Protein AF-A0A1C6NT74-F1 (afdb_monomer)

Solvent-accessible surface area (backbone atoms only — not comparable to full-atom values): 4532 Å² total; per-residue (Å²): 136,71,76,52,63,52,76,48,76,59,96,91,44,75,46,78,32,52,30,34,73,42,95,88,69,30,37,40,33,42,60,50,80,68,70,60,59,68,74,60,42,54,53,47,52,54,50,50,53,51,51,31,62,76,66,73,51,43,37,37,43,26,74,43,99,90,42,67,51,58,78,63,74,82,126

Mean predicted aligned error: 5.1 Å

Secondary structure (DSSP, 8-state):
--EEEEEEEETTEEEEEEEEE-TTS-EEE-GGGG---HHHHHHHHHHHHHHHHHHT--EEEESSSS-EEE-----

Sequence (75 aa):
MYCHSLKMAKAGRKYDIPCEDSPMGFVAIWPYELNLEDSVFQDLLVGLRAWATLSGIKYKLYTSKDDCETNENGL

Radius of gyration: 12.02 Å; Cα contacts (8 Å, |Δi|>4): 105; chains: 1; bounding box: 25×26×38 Å

Structure (mmCIF, N/CA/C/O backbone):
data_AF-A0A1C6NT74-F1
#
_entry.id   AF-A0A1C6NT74-F1
#
loop_
_atom_site.group_PDB
_atom_site.id
_atom_site.type_symbol
_atom_site.label_atom_id
_atom_site.label_alt_id
_atom_site.label_comp_id
_atom_site.label_asym_id
_atom_site.label_entity_id
_atom_site.label_seq_id
_atom_site.pdbx_PDB_ins_code
_atom_site.Cartn_x
_atom_site.Cartn_y
_atom_site.Cartn_z
_atom_site.occupancy
_atom_site.B_iso_or_equiv
_atom_site.auth_seq_id
_atom_site.auth_comp_id
_atom_site.auth_asym_id
_atom_site.auth_atom_id
_atom_site.pdbx_PDB_model_num
ATOM 1 N N . MET A 1 1 ? 11.668 -15.617 -0.668 1.00 47.41 1 MET A N 1
ATOM 2 C CA . MET A 1 1 ? 10.661 -14.539 -0.674 1.00 47.41 1 MET A CA 1
ATOM 3 C C . MET A 1 1 ? 10.822 -13.790 0.633 1.00 47.41 1 MET A C 1
ATOM 5 O O . MET A 1 1 ? 10.776 -14.436 1.674 1.00 47.41 1 MET A O 1
ATOM 9 N N . TYR A 1 2 ? 11.148 -12.501 0.584 1.00 48.53 2 TYR A N 1
ATOM 10 C CA . TYR A 1 2 ? 11.313 -11.672 1.779 1.00 48.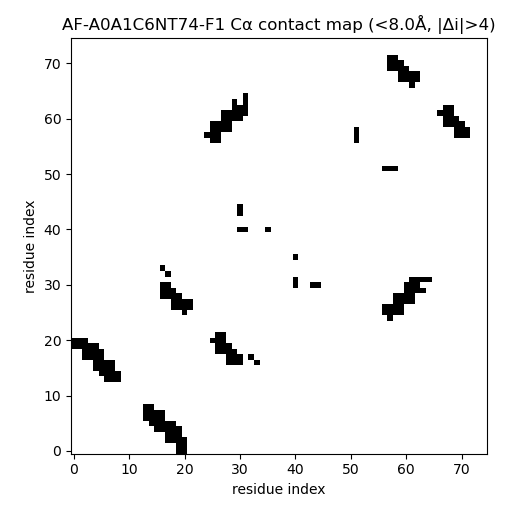53 2 TYR A CA 1
ATOM 11 C C . TYR A 1 2 ? 10.046 -10.821 1.898 1.00 48.53 2 TYR A C 1
ATOM 13 O O . TYR A 1 2 ? 9.934 -9.786 1.249 1.00 48.53 2 TYR A O 1
ATOM 21 N N . CYS A 1 3 ? 9.064 -11.290 2.670 1.00 54.41 3 CYS A N 1
ATOM 22 C CA . CYS A 1 3 ? 7.950 -10.435 3.066 1.00 54.41 3 CYS A CA 1
ATOM 23 C C . CYS A 1 3 ? 8.471 -9.482 4.135 1.00 54.41 3 CYS A C 1
ATOM 25 O O . CYS A 1 3 ? 8.912 -9.913 5.203 1.00 54.41 3 CYS A O 1
ATOM 27 N N . HIS A 1 4 ? 8.447 -8.194 3.835 1.00 66.69 4 HIS A N 1
ATOM 28 C CA . HIS A 1 4 ? 8.630 -7.151 4.828 1.00 66.69 4 HIS A CA 1
ATOM 29 C C . HIS A 1 4 ? 7.317 -6.382 4.950 1.00 66.69 4 HIS A C 1
ATOM 31 O O . HIS A 1 4 ? 6.434 -6.522 4.109 1.00 66.69 4 HIS A O 1
ATOM 37 N N . SER A 1 5 ? 7.159 -5.599 6.010 1.00 71.00 5 SER A N 1
ATOM 38 C CA . SER A 1 5 ? 5.990 -4.745 6.148 1.00 71.00 5 SER A CA 1
ATOM 39 C C . SER A 1 5 ? 6.325 -3.285 5.920 1.00 71.00 5 SER A C 1
ATOM 41 O O . SER A 1 5 ? 7.301 -2.754 6.463 1.00 71.00 5 SER A O 1
ATOM 43 N N . LEU A 1 6 ? 5.489 -2.615 5.129 1.00 80.69 6 LEU A N 1
ATOM 44 C CA . LEU A 1 6 ? 5.531 -1.168 4.997 1.00 80.69 6 LEU A CA 1
ATOM 45 C C . LEU A 1 6 ? 4.888 -0.558 6.237 1.00 80.69 6 LEU A C 1
ATOM 47 O O . LEU A 1 6 ? 3.710 -0.769 6.529 1.00 80.69 6 LEU A O 1
ATOM 51 N N . LYS A 1 7 ? 5.679 0.213 6.982 1.00 82.62 7 LYS A N 1
ATOM 52 C CA . LYS A 1 7 ? 5.206 0.895 8.184 1.00 82.62 7 LYS A CA 1
ATOM 53 C C . LYS A 1 7 ? 4.780 2.305 7.832 1.00 82.62 7 LYS A C 1
ATOM 55 O O . LYS A 1 7 ? 5.615 3.147 7.516 1.00 82.62 7 LYS A O 1
ATOM 60 N N . MET A 1 8 ? 3.486 2.575 7.946 1.00 80.88 8 MET A N 1
ATOM 61 C CA . MET A 1 8 ? 2.940 3.918 7.774 1.00 80.88 8 MET A CA 1
ATOM 62 C C . MET A 1 8 ? 2.445 4.453 9.112 1.00 80.88 8 MET A C 1
ATOM 64 O O . MET A 1 8 ? 1.762 3.749 9.853 1.00 80.88 8 MET A O 1
ATOM 68 N N . ALA A 1 9 ? 2.761 5.711 9.420 1.00 81.88 9 ALA A N 1
ATOM 69 C CA . ALA A 1 9 ? 2.241 6.401 10.594 1.00 81.88 9 ALA A CA 1
ATOM 70 C C . ALA A 1 9 ? 1.525 7.694 10.184 1.00 81.88 9 ALA A C 1
ATOM 72 O O . ALA A 1 9 ? 2.116 8.544 9.521 1.00 81.88 9 ALA A O 1
ATOM 73 N N . LYS A 1 10 ? 0.263 7.862 10.594 1.00 78.25 10 LYS A N 1
ATOM 74 C CA . LYS A 1 10 ? -0.531 9.083 10.363 1.00 78.25 10 LYS A CA 1
ATOM 75 C C . LYS A 1 10 ? -1.443 9.333 11.561 1.00 78.25 10 LYS A C 1
ATOM 77 O O . LYS A 1 10 ? -2.115 8.416 12.021 1.00 78.25 10 LYS A O 1
ATOM 82 N N . ALA A 1 11 ? -1.462 10.566 12.073 1.00 77.62 11 ALA A N 1
ATOM 83 C CA . ALA A 1 11 ? -2.329 10.987 13.185 1.00 77.62 11 ALA A CA 1
ATOM 84 C C . ALA A 1 11 ? -2.290 10.046 14.415 1.00 77.62 11 ALA A C 1
ATOM 86 O O . ALA A 1 11 ? -3.319 9.706 14.992 1.00 77.62 11 ALA A O 1
ATOM 87 N N . GLY A 1 12 ? -1.096 9.569 14.790 1.00 79.62 12 GLY A N 1
ATOM 88 C CA . GLY A 1 12 ? -0.905 8.653 15.924 1.00 79.62 12 GLY A CA 1
ATOM 89 C C . GLY A 1 12 ? -1.267 7.187 15.651 1.00 79.62 12 GLY A C 1
ATOM 90 O O . GLY A 1 12 ? -0.963 6.330 16.476 1.00 79.62 12 GLY A O 1
ATOM 91 N N . ARG A 1 13 ? -1.848 6.870 14.488 1.00 83.12 13 ARG A N 1
ATOM 92 C CA . ARG A 1 13 ? -2.096 5.494 14.044 1.00 83.12 13 ARG A CA 1
ATOM 93 C C . ARG A 1 13 ? -0.879 4.965 13.300 1.00 83.12 13 ARG A C 1
ATOM 95 O O . ARG A 1 13 ? -0.260 5.702 12.531 1.00 83.12 13 ARG A O 1
ATOM 102 N N . LYS A 1 14 ? -0.543 3.699 13.535 1.00 87.94 14 LYS A N 1
ATOM 103 C CA . LYS A 1 14 ? 0.521 2.973 12.837 1.00 87.94 14 LYS A CA 1
ATOM 104 C C . LYS A 1 14 ? -0.098 1.774 12.135 1.00 87.94 14 LYS A C 1
ATOM 106 O O . LYS A 1 14 ? -0.839 1.030 12.769 1.00 87.94 14 LYS A O 1
ATOM 111 N N . TYR A 1 15 ? 0.227 1.602 10.864 1.00 87.81 15 TYR A N 1
ATOM 112 C CA . TYR A 1 15 ? -0.193 0.469 10.052 1.00 87.81 15 TYR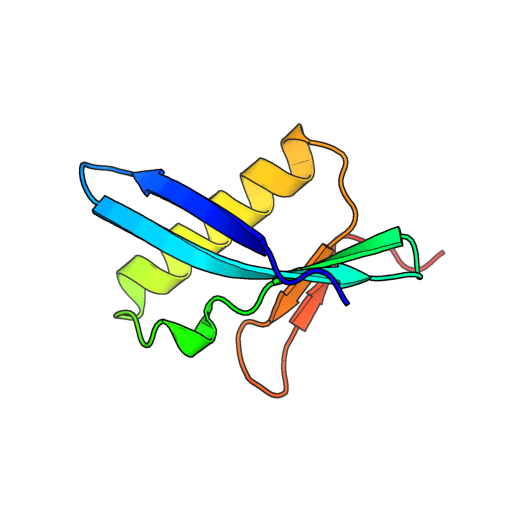 A CA 1
ATOM 113 C C . TYR A 1 15 ? 1.038 -0.332 9.661 1.00 87.81 15 TYR A C 1
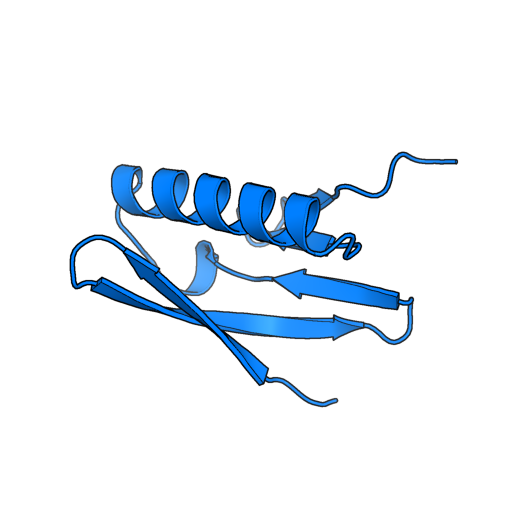ATOM 115 O O . TYR A 1 15 ? 2.066 0.244 9.299 1.00 87.81 15 TYR A O 1
ATOM 123 N N . ASP A 1 16 ? 0.915 -1.646 9.768 1.00 90.44 16 ASP A N 1
ATOM 124 C CA . ASP A 1 16 ? 1.908 -2.617 9.337 1.00 90.44 16 ASP A CA 1
ATOM 125 C C . ASP A 1 16 ? 1.316 -3.298 8.099 1.00 90.44 16 ASP A C 1
ATOM 127 O O . ASP A 1 16 ? 0.380 -4.083 8.209 1.00 90.44 16 ASP A O 1
ATOM 131 N N . ILE A 1 17 ? 1.730 -2.838 6.919 1.00 91.81 17 ILE A N 1
ATOM 132 C CA . ILE A 1 17 ? 1.046 -3.120 5.655 1.00 91.81 17 ILE A CA 1
ATOM 133 C C . ILE A 1 17 ? 1.761 -4.290 4.976 1.00 91.81 17 ILE A C 1
ATOM 135 O O . ILE A 1 17 ? 2.964 -4.166 4.714 1.00 91.81 17 ILE A O 1
ATOM 139 N N . PRO A 1 18 ? 1.058 -5.393 4.661 1.00 91.94 18 PRO A N 1
ATOM 140 C CA . PRO A 1 18 ? 1.653 -6.515 3.952 1.00 91.94 18 PRO A CA 1
ATOM 141 C C . PRO A 1 18 ? 2.177 -6.080 2.583 1.00 91.94 18 PRO A C 1
ATOM 143 O O . PRO A 1 18 ? 1.440 -5.489 1.784 1.00 91.94 18 PRO A O 1
ATOM 146 N N . CYS A 1 19 ? 3.446 -6.371 2.307 1.00 92.31 19 CYS A N 1
ATOM 147 C CA . CYS A 1 19 ? 4.044 -6.128 1.004 1.00 92.31 19 CYS A CA 1
ATOM 148 C C . CYS A 1 19 ? 5.171 -7.112 0.678 1.00 92.31 19 CYS A C 1
ATOM 150 O O . CYS A 1 19 ? 5.710 -7.808 1.541 1.00 92.31 19 CYS A O 1
ATOM 152 N N . GLU A 1 20 ? 5.529 -7.156 -0.599 1.00 91.81 20 GLU A N 1
ATOM 153 C CA . GLU A 1 20 ? 6.583 -8.014 -1.119 1.00 91.81 20 GLU A CA 1
ATOM 154 C C . GLU A 1 20 ? 7.374 -7.308 -2.222 1.00 91.81 20 GLU A C 1
ATOM 156 O O . GLU A 1 20 ? 6.795 -6.730 -3.145 1.00 91.81 20 GLU A O 1
ATOM 161 N N . ASP A 1 21 ? 8.702 -7.418 -2.163 1.00 90.31 21 ASP A N 1
ATOM 162 C CA . ASP A 1 21 ? 9.574 -7.082 -3.286 1.00 90.31 21 ASP A CA 1
ATOM 163 C C . ASP A 1 21 ? 9.493 -8.171 -4.360 1.00 90.31 21 ASP A C 1
ATOM 165 O O . ASP A 1 21 ? 9.993 -9.287 -4.192 1.00 90.31 21 ASP A O 1
ATOM 169 N N . SER A 1 22 ? 8.891 -7.836 -5.497 1.00 87.75 22 SER A N 1
ATOM 170 C CA . SER A 1 22 ? 8.803 -8.732 -6.641 1.00 87.75 22 SER A CA 1
ATOM 171 C C . SER A 1 22 ? 10.158 -8.852 -7.349 1.00 87.75 22 SER A C 1
ATOM 173 O O . SER A 1 22 ? 10.791 -7.830 -7.641 1.00 87.75 22 SER A O 1
ATOM 175 N N . PRO A 1 23 ? 10.564 -10.064 -7.779 1.00 86.38 23 PRO A N 1
ATOM 176 C CA . PRO A 1 23 ? 11.711 -10.254 -8.672 1.00 86.38 23 PRO A CA 1
ATOM 177 C C . PRO A 1 23 ? 11.613 -9.473 -9.993 1.00 86.38 23 PRO A C 1
ATOM 179 O O . PRO A 1 23 ? 12.617 -9.287 -10.672 1.00 86.38 23 PRO A O 1
ATOM 182 N N . MET A 1 24 ? 10.413 -9.011 -10.365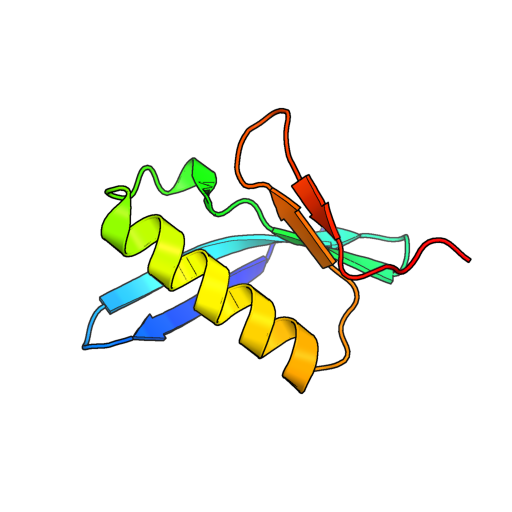 1.00 85.62 24 MET A N 1
ATOM 183 C CA . MET A 1 24 ? 10.166 -8.182 -11.551 1.00 85.62 24 MET A CA 1
ATOM 184 C C . MET A 1 24 ? 10.444 -6.683 -11.326 1.00 85.62 24 MET A C 1
ATOM 186 O O . MET A 1 24 ? 10.199 -5.880 -12.222 1.00 85.62 24 MET A O 1
ATOM 190 N N . GLY A 1 25 ? 10.953 -6.287 -10.153 1.00 87.75 25 GLY A N 1
ATOM 191 C CA . GLY A 1 25 ? 11.383 -4.912 -9.883 1.00 87.75 25 GLY A CA 1
ATOM 192 C C . GLY A 1 25 ? 10.258 -3.957 -9.476 1.00 87.75 25 GLY A C 1
ATOM 193 O O . GLY A 1 25 ? 10.346 -2.761 -9.752 1.00 87.75 25 GLY A O 1
ATOM 194 N N . PHE A 1 26 ? 9.208 -4.472 -8.833 1.00 90.44 26 PHE A N 1
ATOM 195 C CA . PHE A 1 26 ? 8.133 -3.678 -8.230 1.00 90.44 26 PHE A CA 1
ATOM 196 C C . PHE A 1 26 ? 7.814 -4.170 -6.815 1.00 90.44 26 PHE A C 1
ATOM 198 O O . PHE A 1 26 ? 8.120 -5.308 -6.474 1.00 90.44 26 PHE A O 1
ATOM 205 N N . VAL A 1 27 ? 7.139 -3.346 -6.016 1.00 91.69 27 VAL A N 1
ATOM 206 C CA . VAL A 1 27 ? 6.624 -3.737 -4.696 1.00 91.69 27 VAL A CA 1
ATOM 207 C C . VAL A 1 27 ? 5.135 -4.070 -4.806 1.00 91.69 27 VAL A C 1
ATOM 209 O O . VAL A 1 27 ? 4.334 -3.226 -5.212 1.00 91.69 27 VAL A O 1
ATOM 212 N N . ALA A 1 28 ? 4.749 -5.303 -4.482 1.00 93.00 28 ALA A N 1
ATOM 213 C CA . ALA A 1 28 ? 3.350 -5.692 -4.313 1.00 93.00 28 ALA A CA 1
ATOM 214 C C . ALA A 1 28 ? 2.884 -5.291 -2.910 1.00 93.00 28 ALA A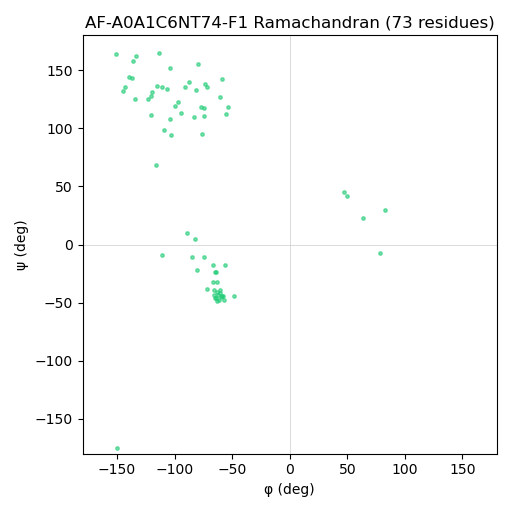 C 1
ATOM 216 O O . ALA A 1 28 ? 3.597 -5.544 -1.947 1.00 93.00 28 ALA A O 1
ATOM 217 N N . ILE A 1 29 ? 1.719 -4.656 -2.780 1.00 94.25 29 ILE A N 1
ATOM 218 C CA . ILE A 1 29 ? 1.224 -4.113 -1.506 1.00 94.25 29 ILE A CA 1
ATOM 219 C C . ILE A 1 29 ? -0.247 -4.501 -1.337 1.00 94.25 29 ILE A C 1
ATOM 221 O O . ILE A 1 29 ? -1.060 -4.177 -2.203 1.00 94.25 29 ILE A O 1
ATOM 225 N N . TRP A 1 30 ? -0.602 -5.140 -0.219 1.00 95.00 30 TRP A N 1
ATOM 226 C CA . TRP A 1 30 ? -1.950 -5.662 0.055 1.00 95.00 30 TRP A CA 1
ATOM 227 C C . TRP A 1 30 ? -2.618 -4.968 1.254 1.00 95.00 30 TRP A C 1
ATOM 229 O O . TRP A 1 30 ? -2.846 -5.581 2.296 1.00 95.00 30 TRP A O 1
ATOM 239 N N . PRO A 1 31 ? -2.974 -3.676 1.144 1.00 92.56 31 PRO A N 1
ATOM 240 C CA . PRO A 1 31 ? -3.618 -2.946 2.233 1.00 92.56 31 PRO A CA 1
ATOM 241 C C . PRO A 1 31 ? -5.008 -3.497 2.586 1.00 92.56 31 PRO A C 1
ATOM 243 O O . PRO A 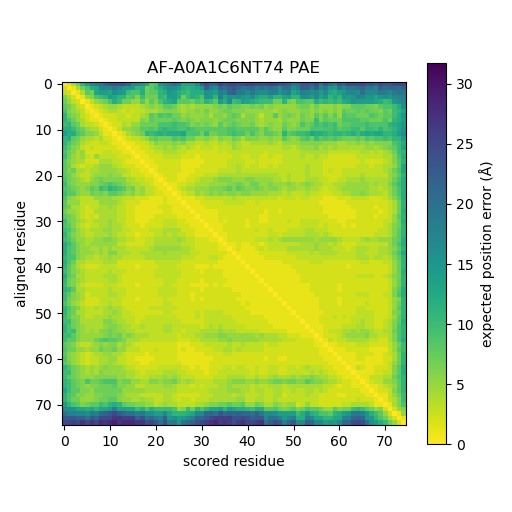1 31 ? -5.465 -3.281 3.707 1.00 92.56 31 PRO A O 1
ATOM 246 N N . TYR A 1 32 ? -5.694 -4.188 1.662 1.00 92.19 32 TYR A N 1
ATOM 247 C CA . TYR A 1 32 ? -7.045 -4.712 1.906 1.00 92.19 32 TYR A CA 1
ATOM 248 C C . TYR A 1 32 ? -7.075 -5.771 3.019 1.00 92.19 32 TYR A C 1
ATOM 250 O O . TYR A 1 32 ? -8.106 -5.952 3.664 1.00 92.19 32 TYR A O 1
ATOM 258 N N . GLU A 1 33 ? -5.953 -6.445 3.296 1.00 92.00 33 GLU A N 1
ATOM 259 C CA . GLU A 1 33 ? -5.859 -7.444 4.370 1.00 92.00 33 GLU A CA 1
ATOM 260 C C . GLU A 1 33 ? -6.010 -6.831 5.770 1.00 92.00 33 GLU A C 1
ATOM 262 O O . GLU A 1 33 ? -6.323 -7.534 6.732 1.00 92.00 33 GLU A O 1
ATOM 267 N N . LEU A 1 34 ? -5.844 -5.511 5.892 1.00 89.44 34 LEU A N 1
ATOM 268 C CA . LEU A 1 34 ? -5.974 -4.796 7.158 1.00 89.44 34 LEU A CA 1
ATOM 269 C C . LEU A 1 34 ? -7.428 -4.627 7.621 1.00 89.44 34 LEU A C 1
ATOM 271 O O . LEU A 1 34 ? -7.632 -4.231 8.766 1.00 89.44 34 LEU A O 1
ATOM 275 N N . ASN A 1 35 ? -8.421 -4.923 6.768 1.00 89.00 35 ASN A N 1
ATOM 276 C CA . ASN A 1 35 ? -9.856 -4.813 7.076 1.00 89.00 35 ASN A CA 1
ATOM 277 C C . ASN A 1 35 ? -10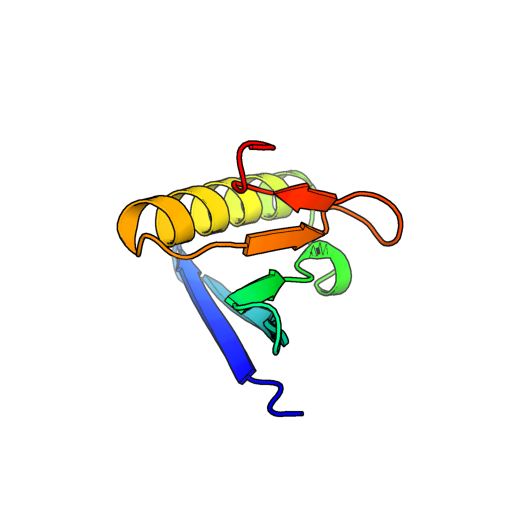.227 -3.473 7.752 1.00 89.00 35 ASN A C 1
ATOM 279 O O . ASN A 1 35 ? -10.922 -3.437 8.769 1.00 89.00 35 ASN A O 1
ATOM 283 N N . LEU A 1 36 ? -9.700 -2.368 7.219 1.00 90.00 36 LEU A N 1
ATOM 284 C CA . LEU A 1 36 ? -9.919 -1.023 7.755 1.00 90.00 36 LEU A CA 1
ATOM 285 C C . LEU A 1 36 ? -11.284 -0.474 7.328 1.00 90.00 36 LEU A C 1
ATOM 287 O O . LEU A 1 36 ? -11.806 -0.840 6.280 1.00 90.00 36 LEU A O 1
ATOM 291 N N . GLU A 1 37 ? -11.823 0.468 8.105 1.00 93.06 37 GLU A N 1
ATOM 292 C CA . GLU A 1 37 ? -12.977 1.266 7.675 1.00 93.06 37 GLU A CA 1
ATOM 293 C C . GLU A 1 37 ? -12.666 2.027 6.377 1.00 93.06 37 GLU A C 1
ATOM 295 O O . GLU A 1 37 ? -11.565 2.564 6.229 1.00 93.06 37 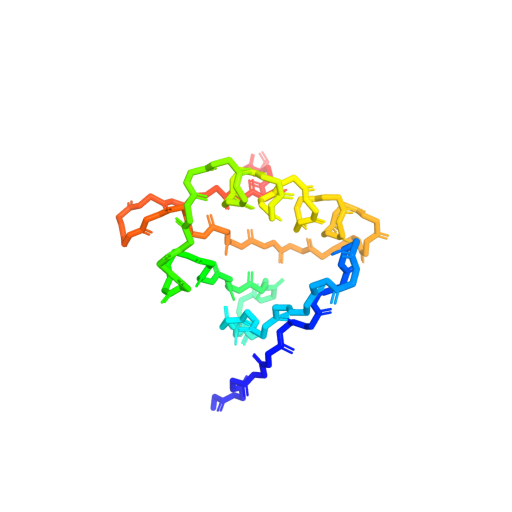GLU A O 1
ATOM 300 N N . ASP A 1 38 ? -13.651 2.148 5.480 1.00 91.31 38 ASP A N 1
ATOM 301 C CA . ASP A 1 38 ? -13.489 2.730 4.137 1.00 91.31 38 ASP A CA 1
ATOM 302 C C . ASP A 1 38 ? -12.754 4.074 4.133 1.00 91.31 38 ASP A C 1
ATOM 304 O O . ASP A 1 38 ? -11.846 4.288 3.332 1.00 91.31 38 ASP A O 1
ATOM 308 N N . SER A 1 39 ? -13.100 4.983 5.049 1.00 91.88 39 SER A N 1
ATOM 309 C CA . SER A 1 39 ? -12.461 6.304 5.128 1.00 91.88 39 SER A CA 1
ATOM 310 C C . SER A 1 39 ? -10.966 6.211 5.453 1.00 91.88 39 SER A C 1
ATOM 312 O O . SER A 1 39 ? -10.146 6.901 4.850 1.00 91.88 39 SER A O 1
ATOM 314 N N . VAL A 1 40 ? -10.598 5.314 6.369 1.00 91.50 40 VAL A N 1
ATOM 315 C CA . VAL A 1 40 ? -9.214 5.060 6.778 1.00 91.50 40 VAL A CA 1
ATOM 316 C C . VAL A 1 40 ? -8.457 4.330 5.673 1.00 91.50 40 VAL A C 1
ATOM 318 O O . VAL A 1 40 ? -7.288 4.627 5.425 1.00 91.50 40 VAL A O 1
ATOM 321 N N . PHE A 1 41 ? -9.127 3.400 4.996 1.00 93.12 41 PHE A N 1
ATOM 322 C CA . PHE A 1 41 ? -8.579 2.660 3.872 1.00 93.12 41 PHE A CA 1
ATOM 323 C C . PHE A 1 41 ? -8.243 3.589 2.701 1.00 93.12 41 PHE A C 1
ATOM 325 O O . PHE A 1 41 ? -7.117 3.569 2.211 1.00 93.12 41 PHE A O 1
ATOM 332 N N . GLN A 1 42 ? -9.158 4.475 2.304 1.00 93.00 42 GLN A N 1
ATOM 333 C CA . GLN A 1 42 ? -8.896 5.456 1.245 1.00 93.00 42 GLN A CA 1
ATOM 334 C C . GLN A 1 42 ? -7.731 6.388 1.602 1.00 93.00 42 GLN A C 1
ATOM 336 O O . GLN A 1 42 ? -6.848 6.632 0.777 1.00 93.00 42 GLN A O 1
ATOM 341 N N . ASP A 1 43 ? -7.670 6.842 2.854 1.00 92.00 43 ASP A N 1
ATOM 342 C CA . ASP A 1 43 ? -6.561 7.647 3.368 1.00 92.00 43 ASP A CA 1
ATOM 343 C C . ASP A 1 43 ? -5.209 6.915 3.306 1.00 92.00 43 ASP A C 1
ATOM 345 O O . ASP A 1 43 ? -4.177 7.527 3.004 1.00 92.00 43 ASP A O 1
ATOM 349 N N . LEU A 1 44 ? -5.206 5.610 3.594 1.00 92.12 44 LEU A N 1
ATOM 350 C CA . LEU A 1 44 ? -4.035 4.742 3.488 1.00 92.12 44 LEU A CA 1
ATOM 351 C C . LEU A 1 44 ? -3.574 4.616 2.032 1.00 92.12 44 LEU A C 1
ATOM 353 O O . LEU A 1 44 ? -2.386 4.791 1.759 1.00 92.12 44 LEU A O 1
ATOM 357 N N . LEU A 1 45 ? -4.499 4.379 1.096 1.00 93.56 45 LEU A N 1
ATOM 358 C CA . LEU A 1 45 ? -4.184 4.288 -0.333 1.00 93.56 45 LEU A CA 1
ATOM 359 C C . LEU A 1 45 ? -3.548 5.583 -0.850 1.00 93.56 45 LEU A C 1
ATOM 361 O O . LEU A 1 45 ? -2.532 5.540 -1.540 1.00 93.56 45 LEU A O 1
ATOM 365 N N . VAL A 1 46 ? -4.088 6.746 -0.472 1.00 93.00 46 VAL A N 1
ATOM 366 C CA . VAL A 1 46 ? -3.494 8.051 -0.818 1.00 93.00 46 VAL A CA 1
ATOM 367 C C . VAL A 1 46 ? -2.061 8.166 -0.292 1.00 93.00 46 VAL A C 1
ATOM 369 O O . VAL A 1 46 ? -1.168 8.594 -1.025 1.00 93.00 46 VAL A O 1
ATOM 372 N N . GLY A 1 47 ? -1.819 7.750 0.954 1.00 91.50 47 GLY A N 1
ATOM 373 C CA . GLY A 1 47 ? -0.480 7.752 1.546 1.00 91.50 47 GLY A CA 1
ATOM 374 C C . GLY A 1 47 ? 0.504 6.835 0.820 1.00 91.50 47 GLY A C 1
ATOM 375 O O . GLY A 1 47 ? 1.632 7.243 0.551 1.00 91.50 47 GLY A O 1
ATOM 376 N N . LEU A 1 48 ? 0.069 5.629 0.452 1.00 91.75 48 LEU A N 1
ATOM 377 C CA . LEU A 1 48 ? 0.882 4.655 -0.280 1.00 91.75 48 LEU A CA 1
ATOM 378 C C . LEU A 1 48 ? 1.236 5.145 -1.690 1.00 91.75 48 LEU A C 1
ATOM 380 O O . LEU A 1 48 ? 2.399 5.079 -2.084 1.00 91.75 48 LEU A O 1
ATOM 384 N N . ARG A 1 49 ? 0.273 5.727 -2.416 1.00 92.12 49 ARG A N 1
ATOM 385 C CA . ARG A 1 49 ? 0.508 6.353 -3.731 1.00 92.12 49 ARG A CA 1
ATOM 386 C C . ARG A 1 49 ? 1.526 7.488 -3.645 1.00 92.12 49 ARG A C 1
ATOM 388 O O . ARG A 1 49 ? 2.441 7.570 -4.468 1.00 92.12 49 ARG A O 1
ATOM 395 N N . ALA A 1 50 ? 1.384 8.356 -2.642 1.00 90.88 50 ALA A N 1
ATOM 396 C CA . ALA A 1 50 ? 2.307 9.464 -2.419 1.00 90.88 50 ALA A CA 1
ATOM 397 C C . ALA A 1 50 ? 3.714 8.957 -2.074 1.00 90.88 50 ALA A C 1
ATOM 399 O O . ALA A 1 50 ? 4.690 9.416 -2.664 1.00 90.88 50 ALA A O 1
ATOM 400 N N . TRP A 1 51 ? 3.818 7.973 -1.176 1.00 89.62 51 TRP A N 1
ATOM 401 C CA . TRP A 1 51 ? 5.088 7.337 -0.827 1.00 89.62 51 TRP A CA 1
ATOM 402 C C . TRP A 1 51 ? 5.783 6.743 -2.055 1.00 89.62 51 TRP A C 1
ATOM 404 O O . TRP A 1 51 ? 6.965 7.012 -2.274 1.00 89.62 51 TRP A O 1
ATOM 414 N N . ALA A 1 52 ? 5.059 5.989 -2.882 1.00 89.00 52 ALA A N 1
ATOM 415 C CA . ALA A 1 52 ? 5.641 5.349 -4.053 1.00 89.00 52 ALA A CA 1
ATOM 416 C C . ALA A 1 52 ? 6.104 6.373 -5.101 1.00 89.00 52 ALA A C 1
ATOM 418 O O . ALA A 1 52 ? 7.187 6.234 -5.667 1.00 89.00 52 ALA A O 1
ATOM 419 N N . THR A 1 53 ? 5.325 7.443 -5.292 1.00 87.81 53 THR A N 1
ATOM 420 C CA . THR A 1 53 ? 5.680 8.566 -6.173 1.00 87.81 53 THR A CA 1
ATOM 421 C C . THR A 1 53 ? 6.956 9.264 -5.702 1.00 87.81 53 THR A C 1
ATOM 423 O O . THR A 1 53 ? 7.868 9.477 -6.495 1.00 87.81 53 THR A O 1
ATOM 426 N N . LEU A 1 54 ? 7.055 9.581 -4.406 1.00 89.88 54 LEU A N 1
ATOM 427 C CA . LEU A 1 54 ? 8.231 10.233 -3.819 1.00 89.88 54 LEU A CA 1
ATOM 428 C C . LEU A 1 54 ? 9.474 9.335 -3.830 1.00 89.88 54 LEU A C 1
ATOM 430 O O . LEU A 1 54 ? 10.588 9.835 -3.950 1.00 89.88 54 LEU A O 1
ATOM 434 N N . SER A 1 55 ? 9.284 8.022 -3.704 1.00 86.50 55 SER A N 1
ATOM 435 C CA . SER A 1 55 ? 10.381 7.049 -3.675 1.00 86.50 55 SER A CA 1
ATOM 436 C C . SER A 1 55 ? 10.838 6.613 -5.071 1.00 86.50 55 SER A C 1
ATOM 438 O O . SER A 1 55 ? 11.854 5.935 -5.189 1.00 86.50 55 SER A O 1
ATOM 440 N N . GLY A 1 56 ? 10.093 6.963 -6.127 1.00 87.69 56 GLY A N 1
ATOM 441 C CA . GLY A 1 56 ? 10.360 6.507 -7.496 1.00 87.69 56 GLY A CA 1
ATOM 442 C C . GLY A 1 56 ? 10.232 4.989 -7.678 1.00 87.69 56 GLY A C 1
ATOM 443 O O . GLY A 1 56 ? 10.835 4.424 -8.588 1.00 87.69 56 GLY A O 1
ATOM 444 N N . ILE A 1 57 ? 9.480 4.319 -6.801 1.00 88.06 57 ILE A N 1
ATOM 445 C CA . ILE A 1 57 ? 9.343 2.860 -6.779 1.00 88.06 57 ILE A CA 1
ATOM 446 C C . ILE A 1 57 ? 8.157 2.444 -7.647 1.00 88.06 57 ILE A C 1
ATOM 448 O O . ILE A 1 57 ? 7.071 3.020 -7.553 1.00 88.06 57 ILE A O 1
ATOM 452 N N . LYS A 1 58 ? 8.347 1.403 -8.462 1.00 92.25 58 LYS A N 1
ATOM 453 C CA . LYS A 1 58 ? 7.251 0.724 -9.161 1.00 92.25 58 LYS A CA 1
ATOM 454 C C . LYS A 1 58 ? 6.430 -0.097 -8.171 1.00 92.25 58 LYS A C 1
ATOM 456 O O . LYS A 1 58 ? 7.009 -0.823 -7.363 1.00 92.25 58 LYS A O 1
ATOM 461 N N . TYR A 1 59 ? 5.105 -0.034 -8.245 1.00 92.44 59 TYR A N 1
ATOM 462 C CA . TYR A 1 59 ? 4.235 -0.769 -7.330 1.00 92.44 59 TYR A CA 1
ATOM 463 C C . TYR A 1 59 ? 3.059 -1.457 -8.021 1.00 92.44 59 TYR A C 1
ATOM 465 O O . TYR A 1 59 ? 2.605 -1.042 -9.088 1.00 92.44 59 TYR A O 1
ATOM 473 N N . LYS A 1 60 ? 2.532 -2.476 -7.337 1.00 94.19 60 LYS A N 1
ATOM 474 C CA . LYS A 1 60 ? 1.170 -2.986 -7.513 1.00 94.19 60 LYS A CA 1
ATOM 475 C C . LYS A 1 60 ? 0.429 -2.867 -6.187 1.00 94.19 60 LYS A C 1
ATOM 477 O O . LYS A 1 60 ? 0.781 -3.553 -5.230 1.00 94.19 60 LYS A O 1
ATOM 482 N N . LEU A 1 61 ? -0.562 -1.985 -6.124 1.00 94.88 61 LEU A N 1
ATOM 483 C CA . LEU A 1 61 ? -1.335 -1.700 -4.922 1.00 94.88 61 LEU A CA 1
ATOM 484 C C . LEU A 1 61 ? -2.695 -2.370 -5.062 1.00 94.88 61 LEU A C 1
ATOM 486 O O . LEU A 1 61 ? -3.522 -1.950 -5.867 1.00 94.88 61 LEU A O 1
ATOM 490 N N . TYR A 1 62 ? -2.906 -3.430 -4.294 1.00 94.75 62 TYR A N 1
ATOM 491 C CA . TYR A 1 62 ? -4.125 -4.220 -4.348 1.00 94.75 62 TYR A CA 1
ATOM 492 C C . TYR A 1 62 ? -5.203 -3.553 -3.493 1.00 94.75 62 TYR A C 1
ATOM 494 O O . TYR A 1 62 ? -5.110 -3.520 -2.265 1.00 94.75 62 TYR A O 1
ATOM 502 N N . THR A 1 63 ? -6.227 -2.999 -4.138 1.00 92.69 63 THR A N 1
ATOM 503 C CA . THR A 1 63 ? -7.377 -2.398 -3.445 1.00 92.69 63 THR A CA 1
ATOM 504 C C . THR A 1 63 ? -8.373 -3.472 -3.000 1.00 92.69 63 THR A C 1
ATOM 506 O O . THR A 1 63 ? -9.120 -3.271 -2.044 1.00 92.69 63 THR A O 1
ATOM 509 N N . SER A 1 64 ? -8.329 -4.641 -3.646 1.00 92.44 64 SER A N 1
ATOM 510 C CA . SER A 1 64 ? -9.035 -5.864 -3.273 1.00 92.44 64 SER A CA 1
ATOM 511 C C . SER A 1 64 ? -8.229 -7.098 -3.711 1.00 92.44 64 SER A C 1
ATOM 513 O O . SER A 1 64 ? -7.111 -6.974 -4.210 1.00 92.44 64 SER A O 1
ATOM 515 N N . LYS A 1 65 ? -8.785 -8.305 -3.542 1.00 90.44 65 LYS A N 1
ATOM 516 C CA . LYS A 1 65 ? -8.148 -9.547 -4.016 1.00 90.44 65 LYS A CA 1
ATOM 517 C C . LYS A 1 65 ? -7.983 -9.597 -5.536 1.00 90.44 65 LYS A C 1
ATOM 519 O O . LYS A 1 65 ? -7.012 -10.177 -6.011 1.00 90.44 65 LYS A O 1
ATOM 524 N N . ASP A 1 66 ? -8.915 -8.986 -6.263 1.00 91.56 66 ASP A N 1
ATOM 525 C CA . ASP A 1 66 ? -9.015 -9.086 -7.722 1.00 91.56 66 ASP A CA 1
ATOM 526 C C . ASP A 1 66 ? -8.674 -7.768 -8.434 1.00 91.56 66 ASP A C 1
ATOM 528 O O . ASP A 1 66 ? -8.541 -7.741 -9.655 1.00 91.56 66 ASP A O 1
ATOM 532 N N . ASP A 1 67 ? -8.511 -6.679 -7.678 1.00 91.69 67 ASP A N 1
ATOM 533 C CA . ASP A 1 67 ? -8.260 -5.341 -8.209 1.00 91.69 67 ASP A CA 1
ATOM 534 C C . ASP A 1 67 ? -6.937 -4.784 -7.685 1.00 91.69 67 ASP A C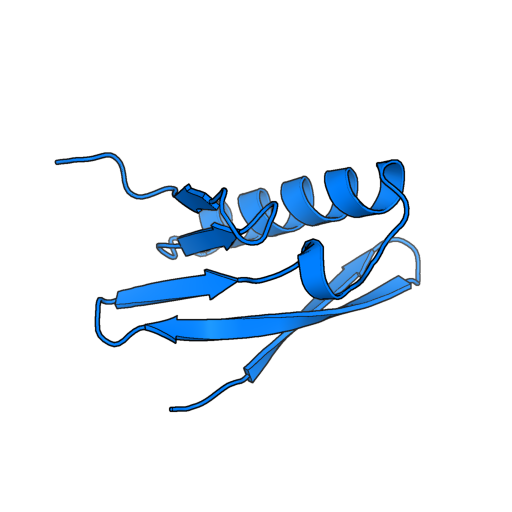 1
ATOM 536 O O . ASP A 1 67 ? -6.682 -4.750 -6.474 1.00 91.69 67 ASP A O 1
ATOM 540 N N . CYS A 1 68 ? -6.091 -4.340 -8.613 1.00 93.25 68 CYS A N 1
ATOM 541 C CA . CYS A 1 68 ? -4.865 -3.638 -8.286 1.00 93.25 68 CYS A CA 1
ATOM 542 C C . CYS A 1 68 ? -4.620 -2.477 -9.244 1.00 93.25 68 CYS A C 1
ATOM 544 O O . CYS A 1 68 ? -4.871 -2.568 -10.445 1.00 93.25 68 CYS A O 1
ATOM 546 N N . GLU A 1 69 ? -4.060 -1.407 -8.698 1.00 93.25 69 GLU A N 1
ATOM 547 C CA . GLU A 1 69 ? -3.537 -0.285 -9.463 1.00 93.25 69 GLU A CA 1
ATOM 548 C C . GLU A 1 69 ? -2.007 -0.345 -9.501 1.00 93.25 69 GLU A C 1
ATOM 550 O O . GLU A 1 69 ? -1.350 -0.870 -8.596 1.00 93.25 69 GLU A O 1
ATOM 555 N N . THR A 1 70 ? -1.424 0.203 -10.562 1.00 92.38 70 THR A N 1
ATOM 556 C CA . THR A 1 70 ? 0.026 0.223 -10.760 1.00 92.38 70 THR A CA 1
ATOM 557 C C . THR A 1 70 ? 0.448 1.592 -11.263 1.00 92.38 70 THR A C 1
ATOM 559 O O . THR A 1 70 ? -0.245 2.170 -12.097 1.00 92.38 70 THR A O 1
ATOM 562 N N . ASN A 1 71 ? 1.607 2.087 -10.837 1.00 88.56 71 ASN A N 1
ATOM 563 C CA . ASN A 1 71 ? 2.236 3.261 -11.460 1.00 88.56 71 ASN A CA 1
ATOM 564 C C . ASN A 1 71 ? 3.164 2.899 -12.625 1.00 88.56 71 ASN A C 1
ATOM 566 O O . ASN A 1 71 ? 3.910 3.749 -13.115 1.00 88.56 71 ASN A O 1
ATOM 570 N N . GLU A 1 72 ? 3.143 1.641 -13.057 1.00 77.44 72 GLU A N 1
ATOM 571 C CA . GLU A 1 72 ? 3.789 1.239 -14.288 1.00 77.44 72 GLU A CA 1
ATOM 572 C C . GLU A 1 72 ? 2.898 1.715 -15.437 1.00 77.44 72 GLU A C 1
ATOM 574 O O . GLU A 1 72 ? 1.912 1.072 -15.790 1.00 77.44 72 GLU A O 1
ATOM 579 N N . ASN A 1 73 ? 3.204 2.896 -15.984 1.00 57.22 73 ASN A N 1
ATOM 580 C CA . ASN A 1 73 ? 2.668 3.270 -17.287 1.00 57.22 73 ASN A CA 1
ATOM 581 C C . ASN A 1 73 ? 3.038 2.132 -18.240 1.00 57.22 73 ASN A C 1
ATOM 583 O O . ASN A 1 73 ? 4.222 1.825 -18.396 1.00 57.22 73 ASN A O 1
ATOM 587 N N . GLY A 1 74 ? 2.034 1.467 -18.812 1.00 47.66 74 GLY A N 1
ATOM 588 C CA . GLY A 1 74 ? 2.270 0.493 -19.866 1.00 47.66 74 GLY A CA 1
ATOM 589 C C . GLY A 1 74 ? 3.052 1.180 -20.981 1.00 47.66 74 GLY A C 1
ATOM 590 O O . GLY A 1 74 ? 2.508 2.100 -21.576 1.00 47.66 74 GLY A O 1
ATOM 591 N N . LEU A 1 75 ? 4.309 0.750 -21.146 1.00 37.19 75 LEU A N 1
ATOM 592 C CA . LEU A 1 75 ? 5.240 0.966 -22.267 1.00 37.19 75 LEU A CA 1
ATOM 593 C C . LEU A 1 75 ? 5.108 2.280 -23.055 1.00 37.19 75 LEU A C 1
ATOM 595 O O . LEU A 1 75 ? 4.169 2.407 -23.868 1.00 37.19 75 LEU A O 1
#

Nearest PDB structures (foldseek):
  1uwv-assembly1_A  TM=4.991E-01  e=9.959E-01  Escherichia coli K-12

pLDDT: mean 85.84, std 12.29, range [37.19, 95.0]

Foldseek 3Di:
DDWAFDWDDDPNDIDGWTWDQDPVQAIETERVVVVDDPVVLVVVVVVVVVVCVVVVGWYWYASDPVDTDTPPPDD